Protein AF-A0AAP0ZPQ9-F1 (afdb_monomer_lite)

InterPro domains:
  IPR025161 Insertion element IS402-like domain [PF13340] (97-158)

Sequence (158 aa):
MGRPPKIQAEHEAMLLEIVESDPTATIEEVRLELFRRCNVKVHDRTLASTFKRLGIEGMPSHEVVTIEKAETDVPRYGYTDAHRRQTPEQTYPSCLIDAEWELVKDIFENEGGRGSPPRISRRVLVDACCYVVRSGGSWRMLPRHFPRWQNVYRTFRR

Secondary structure (DSSP, 8-state):
-PPPPSS-HHHHHHHHHHHHH-TT--HHHHHHHHHHHH-----HHHHHHHHHHHT-PPPP-------------S-SS---GGGS---TT--STTSPPHHHHHHHHHHH--S--SSPPPSS-HHHHHHHHHHHHHH---GGG--TTSPPHHHHHHHHT-

Foldseek 3Di:
DDDPQLQDPVLLVVLVVVCVVPVPDDLVRSQVVSCVPVVRHDDSVSVVVSCVVVVNDDDDPPPPPPPPPPPPVPPPDPPDPQVDADDCLLVDPQQDGPVRCVVCVCVQDDPDDDDDPDPDDSSLLNSQVSVCVVVVDDLCPRDPVGPRSVVSVVSVVD

Structure (mmCIF, N/CA/C/O backbone):
data_AF-A0AAP0ZPQ9-F1
#
_entry.id   AF-A0AAP0ZPQ9-F1
#
loop_
_atom_site.group_PDB
_atom_site.id
_atom_site.type_symbol
_atom_site.label_atom_id
_atom_site.label_alt_id
_atom_site.label_comp_id
_atom_site.label_asym_id
_atom_site.label_entity_id
_atom_site.label_seq_id
_atom_site.pdbx_PDB_ins_code
_atom_site.Cartn_x
_atom_site.Cartn_y
_atom_site.Cartn_z
_atom_site.occupancy
_atom_site.B_iso_or_equiv
_atom_site.auth_seq_id
_atom_site.auth_comp_id
_atom_site.auth_asym_id
_atom_site.auth_atom_id
_atom_site.pdbx_PDB_model_num
ATOM 1 N N . MET A 1 1 ? -12.169 2.661 56.566 1.00 47.25 1 MET A N 1
ATOM 2 C CA . MET A 1 1 ? -13.494 3.192 56.182 1.00 47.25 1 MET A CA 1
ATOM 3 C C . MET A 1 1 ? -13.499 3.385 54.670 1.00 47.25 1 MET A C 1
ATOM 5 O O . MET A 1 1 ? -12.756 4.228 54.187 1.00 47.25 1 MET A O 1
ATOM 9 N N . GLY A 1 2 ? -14.195 2.528 53.918 1.00 75.62 2 GLY A N 1
ATOM 10 C CA . GLY A 1 2 ? -14.230 2.595 52.449 1.00 75.62 2 GLY A CA 1
ATOM 11 C C . GLY A 1 2 ? -15.099 3.744 51.928 1.00 75.62 2 GLY A C 1
ATOM 12 O O . GLY A 1 2 ? -15.880 4.321 52.682 1.00 75.62 2 GLY A O 1
ATOM 13 N N . ARG A 1 3 ? -14.967 4.072 50.634 1.00 73.88 3 ARG A N 1
ATOM 14 C CA . ARG A 1 3 ? -15.850 5.033 49.952 1.00 73.88 3 ARG A CA 1
ATOM 15 C C . ARG A 1 3 ? -17.309 4.564 50.106 1.00 73.88 3 ARG A C 1
ATOM 17 O O . ARG A 1 3 ? -17.572 3.401 49.797 1.00 73.88 3 ARG A O 1
ATOM 24 N N . PRO A 1 4 ? -18.240 5.432 50.544 1.00 75.44 4 PRO A N 1
ATOM 25 C CA . PRO A 1 4 ? -19.644 5.058 50.664 1.00 75.44 4 PRO A CA 1
ATOM 26 C C . PRO A 1 4 ? -20.201 4.602 49.306 1.00 75.44 4 PRO A C 1
ATOM 28 O O . PRO A 1 4 ? -19.784 5.129 48.265 1.00 75.44 4 PRO A O 1
ATOM 31 N N . PRO A 1 5 ? -21.106 3.608 49.290 1.00 79.12 5 PRO A N 1
ATOM 32 C CA . PRO A 1 5 ? -21.696 3.117 48.055 1.00 79.12 5 PRO A CA 1
ATOM 33 C C . PRO A 1 5 ? -22.439 4.248 47.342 1.00 79.12 5 PRO A C 1
ATOM 35 O O . PRO A 1 5 ? -23.066 5.104 47.962 1.00 79.12 5 PRO A O 1
ATOM 38 N N . LYS A 1 6 ? -22.343 4.261 46.011 1.00 79.94 6 LYS A N 1
ATOM 39 C CA . LYS A 1 6 ? -22.976 5.293 45.179 1.00 79.94 6 LYS A CA 1
ATOM 40 C C . LYS A 1 6 ? -24.502 5.151 45.126 1.00 79.94 6 LYS A C 1
ATOM 42 O O . LYS A 1 6 ? -25.189 6.128 44.864 1.00 79.94 6 LYS A O 1
ATOM 47 N N . ILE A 1 7 ? -25.002 3.941 45.366 1.00 85.44 7 ILE A N 1
ATOM 48 C CA . ILE A 1 7 ? -26.423 3.627 45.513 1.00 85.44 7 ILE A CA 1
ATOM 49 C C . ILE A 1 7 ? -26.721 3.637 47.014 1.00 85.44 7 ILE A C 1
ATOM 51 O O . ILE A 1 7 ? -26.020 2.989 47.790 1.00 85.44 7 ILE A O 1
ATOM 55 N N . GLN A 1 8 ? -27.725 4.417 47.393 1.00 88.44 8 GLN A N 1
ATOM 56 C CA . GLN A 1 8 ? -28.202 4.575 48.769 1.00 88.44 8 GLN A CA 1
ATOM 57 C C . GLN A 1 8 ? -29.596 3.945 48.880 1.00 88.44 8 GLN A C 1
ATOM 59 O O . GLN A 1 8 ? -30.191 3.622 47.855 1.00 88.44 8 GLN A O 1
ATOM 64 N N . ALA A 1 9 ? -30.137 3.809 50.093 1.00 85.19 9 ALA A N 1
ATOM 65 C CA . ALA A 1 9 ? -31.442 3.177 50.319 1.00 85.19 9 ALA A CA 1
ATOM 66 C C . ALA A 1 9 ? -32.588 3.829 49.514 1.00 85.19 9 ALA A C 1
ATOM 68 O O . ALA A 1 9 ? -33.455 3.129 49.003 1.00 85.19 9 ALA A O 1
ATOM 69 N N . GLU A 1 10 ? -32.548 5.152 49.327 1.00 85.50 10 GLU A N 1
ATOM 70 C CA . GLU A 1 10 ? -33.492 5.887 48.468 1.00 85.50 10 GLU A CA 1
ATOM 71 C C . GLU A 1 10 ? -33.434 5.427 47.002 1.00 85.50 10 GLU A C 1
ATOM 73 O O . GLU A 1 10 ? -34.458 5.207 46.364 1.00 85.50 10 GLU A O 1
ATOM 78 N N . HIS A 1 11 ? -32.227 5.193 46.484 1.00 88.19 11 HIS A N 1
ATOM 79 C CA . HIS A 1 11 ? -32.002 4.732 45.118 1.00 88.19 11 HIS A CA 1
ATOM 80 C C . HIS A 1 11 ? -32.428 3.271 44.940 1.00 88.19 11 HIS A C 1
ATOM 82 O O . HIS A 1 11 ? -32.841 2.887 43.853 1.00 88.19 11 HIS A O 1
ATOM 88 N N . GLU A 1 12 ? -32.338 2.457 45.995 1.00 89.00 12 GLU A N 1
ATOM 89 C CA . GLU A 1 12 ? -32.810 1.068 45.983 1.00 89.00 12 GLU A CA 1
ATOM 90 C C . GLU A 1 12 ? -34.334 0.998 45.868 1.00 89.00 12 GLU A C 1
ATOM 92 O O . GLU A 1 12 ? -34.831 0.239 45.042 1.00 89.00 12 GLU A O 1
ATOM 97 N N . ALA A 1 13 ? -35.067 1.834 46.610 1.00 89.19 13 ALA A N 1
ATOM 98 C CA . ALA A 1 13 ? -36.523 1.917 46.493 1.00 89.19 13 ALA A CA 1
ATOM 99 C C . ALA A 1 13 ? -36.963 2.323 45.074 1.00 89.19 13 ALA A C 1
ATOM 101 O O . ALA A 1 13 ? -37.845 1.692 44.499 1.00 89.19 13 ALA A O 1
ATOM 102 N N . MET A 1 14 ? -36.284 3.307 44.472 1.00 88.81 14 MET A N 1
ATOM 103 C CA . MET A 1 14 ? -36.566 3.732 43.095 1.00 88.81 14 MET A CA 1
ATOM 104 C C . MET A 1 14 ? -36.248 2.647 42.062 1.00 88.81 14 MET A C 1
ATOM 106 O O . MET A 1 14 ? -36.965 2.508 41.076 1.00 88.81 14 MET A O 1
ATOM 110 N N . LEU A 1 15 ? -35.177 1.874 42.265 1.00 90.31 15 LEU A N 1
ATOM 111 C CA . LEU A 1 15 ? -34.843 0.752 41.386 1.00 90.31 15 LEU A CA 1
ATOM 112 C C . LEU A 1 15 ? -35.915 -0.338 41.425 1.00 90.31 15 LEU A C 1
ATOM 114 O O . LEU A 1 15 ? -36.245 -0.880 40.375 1.00 90.31 15 LEU A O 1
ATOM 118 N N . LEU A 1 16 ? -36.459 -0.636 42.607 1.00 89.44 16 LEU A N 1
ATOM 119 C CA . LEU A 1 16 ? -37.559 -1.589 42.753 1.00 89.44 16 LEU A CA 1
ATOM 120 C C . LEU A 1 16 ? -38.819 -1.089 42.046 1.00 89.44 16 LEU A C 1
ATOM 122 O O . LEU A 1 16 ? -39.394 -1.834 41.266 1.00 89.44 16 LEU A O 1
ATOM 126 N N . GLU A 1 17 ? -39.183 0.180 42.231 1.00 91.94 17 GLU A N 1
ATOM 127 C CA . GLU A 1 17 ? -40.342 0.780 41.558 1.00 91.94 17 GLU A CA 1
ATOM 128 C C . GLU A 1 17 ? -40.212 0.728 40.026 1.00 91.94 17 GLU A C 1
ATOM 130 O O . GLU A 1 17 ? -41.159 0.372 39.328 1.00 91.94 17 GLU A O 1
ATOM 135 N N . ILE A 1 18 ? -39.027 1.047 39.487 1.00 89.56 18 ILE A N 1
ATOM 136 C CA . ILE A 1 18 ? -38.769 0.995 38.041 1.00 89.56 18 ILE A CA 1
ATOM 137 C C . ILE A 1 18 ? -38.930 -0.441 37.525 1.00 89.56 18 ILE A C 1
ATOM 139 O O . ILE A 1 18 ? -39.628 -0.648 36.533 1.00 89.56 18 ILE A O 1
ATOM 143 N N . VAL A 1 19 ? -38.341 -1.425 38.211 1.00 91.00 19 VAL A N 1
ATOM 144 C CA . VAL A 1 19 ? -38.417 -2.844 37.823 1.00 91.00 19 VAL A CA 1
ATOM 145 C C . VAL A 1 19 ? -39.834 -3.408 37.981 1.00 91.00 19 VAL A C 1
ATOM 147 O O . VAL A 1 19 ? -40.257 -4.217 37.164 1.00 91.00 19 VAL A O 1
ATOM 150 N N . GLU A 1 20 ? -40.595 -2.978 38.987 1.00 90.56 20 GLU A N 1
ATOM 151 C CA . GLU A 1 20 ? -42.004 -3.360 39.141 1.00 90.56 20 GLU A CA 1
ATOM 152 C C . GLU A 1 20 ? -42.885 -2.761 38.038 1.00 90.56 20 GLU A C 1
ATOM 154 O O . GLU A 1 20 ? -43.810 -3.420 37.564 1.00 90.56 20 GLU A O 1
ATOM 159 N N . SER A 1 21 ? -42.595 -1.527 37.610 1.00 89.94 21 SER A N 1
ATOM 160 C CA . SER A 1 21 ? -43.346 -0.855 36.544 1.00 89.94 21 SER A CA 1
ATOM 161 C C . SER A 1 21 ? -43.075 -1.435 35.153 1.00 89.94 21 SER A C 1
ATOM 163 O O . SER A 1 21 ? -43.979 -1.459 34.317 1.00 89.94 21 SER A O 1
ATOM 165 N N . ASP A 1 22 ? -41.854 -1.923 3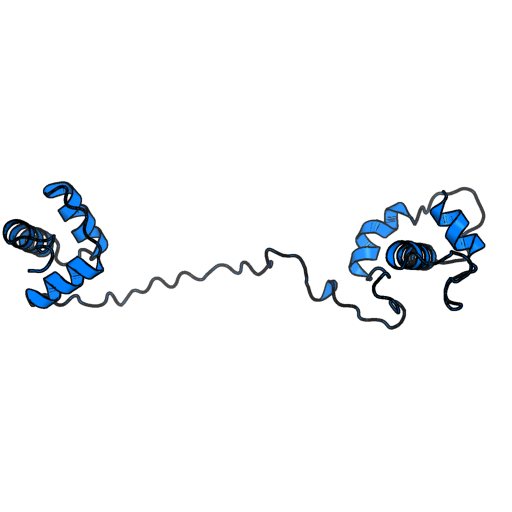4.920 1.00 87.38 22 ASP A N 1
ATOM 166 C CA . ASP A 1 22 ? -41.443 -2.586 33.684 1.00 87.38 22 ASP A CA 1
ATOM 167 C C . ASP A 1 22 ? -40.507 -3.770 33.991 1.00 87.38 22 ASP A C 1
ATOM 169 O O . ASP A 1 22 ? -39.279 -3.626 33.999 1.00 87.38 22 ASP A O 1
ATOM 173 N N . PRO A 1 23 ? -41.075 -4.970 34.215 1.00 85.44 23 PRO A N 1
ATOM 174 C CA . PRO A 1 23 ? -40.292 -6.174 34.489 1.00 85.44 23 PRO A CA 1
ATOM 175 C C . PRO A 1 23 ? -39.460 -6.663 33.296 1.00 85.44 23 PRO A C 1
ATOM 177 O O . PRO A 1 23 ? -38.621 -7.550 33.459 1.00 85.44 23 PRO A O 1
ATOM 180 N N . THR A 1 24 ? -39.707 -6.134 32.093 1.00 84.56 24 THR A N 1
ATOM 181 C CA . THR A 1 24 ? -38.998 -6.509 30.860 1.00 84.56 24 THR A CA 1
ATOM 182 C C . THR A 1 24 ? -37.842 -5.576 30.516 1.00 84.56 24 THR A C 1
ATOM 184 O O . THR A 1 24 ? -37.070 -5.885 29.606 1.00 84.56 24 THR A O 1
ATOM 187 N N . ALA A 1 25 ? -37.688 -4.476 31.258 1.00 85.25 25 ALA A N 1
ATOM 188 C CA . ALA A 1 25 ? -36.641 -3.495 31.032 1.00 85.25 25 ALA A CA 1
ATOM 189 C C . ALA A 1 25 ? -35.240 -4.115 31.138 1.00 85.25 25 ALA A C 1
ATOM 191 O O . ALA A 1 25 ? -34.887 -4.825 32.086 1.00 85.25 25 ALA A O 1
ATOM 192 N N . THR A 1 26 ? -34.395 -3.788 30.168 1.00 88.88 26 THR A N 1
ATOM 193 C CA . THR A 1 26 ? -32.979 -4.151 30.188 1.00 88.88 26 THR A CA 1
ATOM 194 C C . THR A 1 26 ? -32.225 -3.363 31.264 1.00 88.88 26 THR A C 1
ATOM 196 O O . THR A 1 26 ? -32.630 -2.277 31.678 1.00 88.88 26 THR A O 1
ATOM 199 N N . ILE A 1 27 ? -31.063 -3.866 31.703 1.00 88.38 27 ILE A N 1
ATOM 200 C CA . ILE A 1 27 ? -30.226 -3.169 32.703 1.00 88.38 27 ILE A CA 1
ATOM 201 C C . ILE A 1 27 ? -29.867 -1.744 32.241 1.00 88.38 27 ILE A C 1
ATOM 203 O O . ILE A 1 27 ? -29.820 -0.827 33.062 1.00 88.38 27 ILE A O 1
ATOM 207 N N . GLU A 1 28 ? -29.656 -1.551 30.936 1.00 88.69 28 GLU A N 1
ATOM 208 C CA . GLU A 1 28 ? -29.387 -0.242 30.334 1.00 88.69 28 GLU A CA 1
ATOM 209 C C . GLU A 1 28 ? -30.582 0.708 30.459 1.00 88.69 28 GLU A C 1
ATOM 211 O O . GLU A 1 28 ? -30.414 1.870 30.828 1.00 88.69 28 GLU A O 1
ATOM 216 N N . GLU A 1 29 ? -31.795 0.225 30.189 1.00 89.06 29 GLU A N 1
ATOM 217 C CA . GLU A 1 29 ? -33.022 1.018 30.312 1.00 89.06 29 GLU A CA 1
ATOM 218 C C . GLU A 1 29 ? -33.288 1.396 31.768 1.00 89.06 29 GLU A C 1
ATOM 220 O O . GLU A 1 29 ? -33.529 2.568 32.062 1.00 89.06 29 GLU A O 1
ATOM 225 N N . VAL A 1 30 ? -33.117 0.456 32.702 1.00 91.50 30 VAL A N 1
ATOM 226 C CA . VAL A 1 30 ? -33.243 0.734 34.140 1.00 91.50 30 VAL A CA 1
ATOM 227 C C . VAL A 1 30 ? -32.180 1.733 34.611 1.00 91.50 30 VAL A C 1
ATOM 229 O O . VAL A 1 30 ? -32.467 2.629 35.407 1.00 91.50 30 VAL A O 1
ATOM 232 N N . ARG A 1 31 ? -30.950 1.651 34.085 1.00 94.00 31 ARG A N 1
ATOM 233 C CA . ARG A 1 31 ? -29.892 2.640 34.350 1.00 94.00 31 ARG A CA 1
ATOM 234 C C . ARG A 1 31 ? -30.277 4.029 33.858 1.00 94.00 31 ARG A C 1
ATOM 236 O O . ARG A 1 31 ? -30.037 5.013 34.563 1.00 94.00 31 ARG A O 1
ATOM 243 N N . LEU A 1 32 ? -30.807 4.121 32.641 1.00 92.31 32 LEU A N 1
ATOM 244 C CA . LEU A 1 32 ? -31.237 5.383 32.048 1.00 92.31 32 LEU A CA 1
ATOM 245 C C . LEU A 1 32 ? -32.401 5.986 32.831 1.00 92.31 32 LEU A C 1
ATOM 247 O O . LEU A 1 32 ? -32.391 7.191 33.080 1.00 92.31 32 LEU A O 1
ATOM 251 N N . GLU A 1 33 ? -33.348 5.163 33.274 1.00 91.19 33 GLU A N 1
ATOM 252 C CA . GLU A 1 33 ? -34.501 5.616 34.045 1.00 91.19 33 GLU A CA 1
ATOM 253 C C . GLU A 1 33 ? -34.105 6.057 35.461 1.00 91.19 33 GLU A C 1
ATOM 255 O O . GLU A 1 33 ? -34.518 7.126 35.913 1.00 91.19 33 GLU A O 1
ATOM 260 N N . LEU A 1 34 ? -33.196 5.335 36.127 1.00 91.38 34 LEU A N 1
ATOM 261 C CA . LEU A 1 34 ? -32.615 5.781 37.397 1.00 91.38 34 LEU A CA 1
ATOM 262 C C . LEU A 1 34 ? -31.869 7.113 37.233 1.00 91.38 34 LEU A C 1
ATOM 264 O O . LEU A 1 34 ? -31.997 8.014 38.065 1.00 91.38 34 LEU A O 1
ATOM 268 N N . PHE A 1 35 ? -31.089 7.265 36.159 1.00 92.81 35 PHE A N 1
ATOM 269 C CA . PHE A 1 35 ? -30.408 8.526 35.875 1.00 92.81 35 PHE A CA 1
ATOM 270 C C . PHE A 1 35 ? -31.411 9.653 35.601 1.00 92.81 35 PHE A C 1
ATOM 272 O O . PHE A 1 35 ? -31.220 10.760 36.091 1.00 92.81 35 PHE A O 1
ATOM 279 N N . ARG A 1 36 ? -32.501 9.382 34.881 1.00 91.06 36 ARG A N 1
ATOM 280 C CA . ARG A 1 36 ? -33.558 10.362 34.612 1.00 91.06 36 ARG A CA 1
ATOM 281 C C . ARG A 1 36 ? -34.247 10.830 35.898 1.00 91.06 36 ARG A C 1
ATOM 283 O O . ARG A 1 36 ? -34.461 12.029 36.048 1.00 91.06 36 ARG A O 1
ATOM 290 N N . ARG A 1 37 ? -34.574 9.913 36.816 1.00 91.00 37 ARG A N 1
ATOM 291 C CA . ARG A 1 37 ? -35.338 10.218 38.042 1.00 91.00 37 ARG A CA 1
ATOM 292 C C . ARG A 1 37 ? -34.481 10.768 39.182 1.00 91.00 37 ARG A C 1
ATOM 294 O O . ARG A 1 37 ? -34.906 11.686 39.874 1.00 91.00 37 ARG A O 1
ATOM 301 N N . CYS A 1 38 ? -33.275 10.234 39.371 1.00 87.94 38 CYS A N 1
ATOM 302 C CA . CYS A 1 38 ? -32.419 10.563 40.517 1.00 87.94 38 CYS A CA 1
ATOM 303 C C . CYS A 1 38 ? -31.154 11.349 40.130 1.00 87.94 38 CYS A C 1
ATOM 305 O O . CYS A 1 38 ? -30.388 11.748 41.003 1.00 87.94 38 CYS A O 1
ATOM 307 N N . ASN A 1 39 ? -30.887 11.554 38.833 1.00 89.56 39 ASN A N 1
ATOM 308 C CA . ASN A 1 39 ? -29.668 12.192 38.310 1.00 89.56 39 ASN A CA 1
ATOM 309 C C . ASN A 1 39 ? -28.355 11.517 38.768 1.00 89.56 39 ASN A C 1
ATOM 311 O O . ASN A 1 39 ? -27.280 12.125 38.775 1.00 89.56 39 ASN A O 1
ATOM 315 N N . VAL A 1 40 ? -28.413 10.227 39.121 1.00 88.12 40 VAL A N 1
ATOM 316 C CA . VAL A 1 40 ? -27.249 9.450 39.565 1.00 88.12 40 VAL A CA 1
ATOM 317 C C . VAL A 1 40 ? -26.698 8.611 38.420 1.00 88.12 40 VAL A C 1
ATOM 319 O O . VAL A 1 40 ? -27.339 7.696 37.916 1.00 88.12 40 VAL A O 1
ATOM 322 N N . LYS A 1 41 ? -25.452 8.890 38.023 1.00 90.75 41 LYS A N 1
ATOM 323 C CA . LYS A 1 41 ? -24.736 8.084 37.023 1.00 90.75 41 LYS A CA 1
ATOM 324 C C . LYS A 1 41 ? -24.123 6.843 37.670 1.00 90.75 41 LYS A C 1
ATOM 326 O O . LYS A 1 41 ? -23.138 6.964 38.404 1.00 90.75 41 LYS A O 1
ATOM 331 N N . VAL A 1 42 ? -24.644 5.663 37.367 1.00 91.12 42 VAL A N 1
ATOM 332 C CA . VAL A 1 42 ? -24.096 4.359 37.784 1.00 91.12 42 VAL A CA 1
ATOM 333 C C . VAL A 1 42 ? -23.713 3.530 36.561 1.00 91.12 42 VAL A C 1
ATOM 335 O O . VAL A 1 42 ? -24.177 3.825 35.470 1.00 91.12 42 VAL A O 1
ATOM 338 N N . HIS A 1 43 ? -22.842 2.536 36.723 1.00 91.00 43 HIS A N 1
ATOM 339 C CA . HIS A 1 43 ? -22.531 1.567 35.666 1.00 91.00 43 HIS A CA 1
ATOM 340 C C . HIS A 1 43 ? -23.434 0.338 35.829 1.00 91.00 43 HIS A C 1
ATOM 342 O O . HIS A 1 43 ? -23.772 -0.031 36.954 1.00 91.00 43 HIS A O 1
ATOM 348 N N . ASP A 1 44 ? -23.741 -0.350 34.737 1.00 90.06 44 ASP A N 1
ATOM 349 C CA . ASP A 1 44 ? -24.558 -1.576 34.681 1.00 90.06 44 ASP A CA 1
ATOM 350 C C . ASP A 1 44 ? -24.075 -2.655 35.649 1.00 90.06 44 ASP A C 1
ATOM 352 O O . ASP A 1 44 ? -24.871 -3.280 36.339 1.00 90.06 44 ASP A O 1
ATOM 356 N N . ARG A 1 45 ? -22.754 -2.816 35.815 1.00 88.62 45 ARG A N 1
ATOM 357 C CA . ARG A 1 45 ? -22.186 -3.773 36.775 1.00 88.62 45 ARG A CA 1
ATOM 358 C C . ARG A 1 45 ? -22.526 -3.425 38.227 1.00 88.62 45 ARG A C 1
ATOM 360 O O . ARG A 1 45 ? -22.670 -4.321 39.056 1.00 88.62 45 ARG A O 1
ATOM 367 N N . THR A 1 46 ? -22.657 -2.136 38.544 1.00 90.44 46 THR A N 1
ATOM 368 C CA . THR A 1 46 ? -23.101 -1.671 39.865 1.00 90.44 46 THR A CA 1
ATOM 369 C C . THR A 1 46 ? -24.580 -1.988 40.078 1.00 90.44 46 THR A C 1
ATOM 371 O O . THR A 1 46 ? -24.934 -2.453 41.155 1.00 90.44 46 THR A O 1
ATOM 374 N N . LEU A 1 47 ? -25.423 -1.810 39.057 1.00 89.38 47 LEU A N 1
ATOM 375 C CA . LEU A 1 47 ? -26.844 -2.166 39.119 1.00 89.38 47 LEU A CA 1
ATOM 376 C C . LEU A 1 47 ? -27.053 -3.676 39.210 1.00 89.38 47 LEU A C 1
ATOM 378 O O . LEU A 1 47 ? -27.745 -4.129 40.112 1.00 89.38 47 LEU A O 1
ATOM 382 N N . ALA A 1 48 ? -26.368 -4.462 38.380 1.00 88.06 48 ALA A N 1
ATOM 383 C CA . ALA A 1 48 ? -26.403 -5.922 38.432 1.00 88.06 48 ALA A CA 1
ATOM 384 C C . ALA A 1 48 ? -25.982 -6.460 39.811 1.00 88.06 48 ALA A C 1
ATOM 386 O O . ALA A 1 48 ? -26.620 -7.357 40.358 1.00 88.06 48 ALA A O 1
ATOM 387 N N . SER A 1 49 ? -24.937 -5.882 40.418 1.00 87.88 49 SER A N 1
ATOM 388 C CA . SER A 1 49 ? -24.529 -6.239 41.781 1.00 87.88 49 SER A CA 1
ATOM 389 C C . SER A 1 49 ? -25.582 -5.863 42.828 1.00 87.88 49 SER A C 1
ATOM 391 O O . SER A 1 49 ? -25.731 -6.583 43.814 1.00 87.88 49 SER A O 1
ATOM 393 N N . THR A 1 50 ? -26.279 -4.740 42.650 1.00 89.75 50 THR A N 1
ATOM 394 C CA . THR A 1 50 ? -27.348 -4.297 43.555 1.00 89.75 50 THR A CA 1
ATOM 395 C C . THR A 1 50 ? -28.576 -5.189 43.431 1.00 89.75 50 THR A C 1
ATOM 397 O O . THR A 1 50 ? -29.054 -5.671 44.451 1.00 89.75 50 THR A O 1
ATOM 400 N N . PHE A 1 51 ? -29.027 -5.505 42.217 1.00 90.69 51 PHE A N 1
ATOM 401 C CA . PHE A 1 51 ? -30.138 -6.431 41.985 1.00 90.69 51 PHE A CA 1
ATOM 402 C C . PHE A 1 51 ? -29.859 -7.820 42.545 1.00 90.69 51 PHE A C 1
ATOM 404 O O . PHE A 1 51 ? -30.690 -8.366 43.264 1.00 90.69 51 PHE A O 1
ATOM 411 N N . LYS A 1 52 ? -28.636 -8.329 42.359 1.00 89.12 52 LYS A N 1
ATOM 412 C CA . LYS A 1 52 ? -28.211 -9.590 42.972 1.00 89.12 52 LYS A CA 1
ATOM 413 C C . LYS A 1 52 ? -28.274 -9.554 44.503 1.00 89.12 52 LYS A C 1
ATOM 415 O O . LYS A 1 52 ? -28.662 -10.540 45.118 1.00 89.12 52 LYS A O 1
ATOM 420 N N . ARG A 1 53 ? -27.905 -8.430 45.132 1.00 89.44 53 ARG A N 1
ATOM 421 C CA . ARG A 1 53 ? -28.033 -8.246 46.591 1.00 89.44 53 ARG A CA 1
ATOM 422 C C . ARG A 1 53 ? -29.498 -8.159 47.036 1.00 89.44 53 ARG A C 1
ATOM 424 O O . ARG A 1 53 ? -29.801 -8.606 48.135 1.00 89.44 53 ARG A O 1
ATOM 431 N N . LEU A 1 54 ? -30.373 -7.597 46.203 1.00 87.62 54 LEU A N 1
ATOM 432 C CA . LEU A 1 54 ? -31.817 -7.493 46.443 1.00 87.62 54 LEU A CA 1
ATOM 433 C C . LEU A 1 54 ? -32.591 -8.778 46.092 1.00 87.62 54 LEU A C 1
ATOM 435 O O . LEU A 1 54 ? -33.794 -8.831 46.313 1.00 87.62 54 LEU A O 1
ATOM 439 N N . GLY A 1 55 ? -31.920 -9.813 45.573 1.00 86.06 55 GLY A N 1
ATOM 440 C CA . GLY A 1 55 ? -32.552 -11.082 45.197 1.00 86.06 55 GLY A CA 1
ATOM 441 C C . GLY A 1 55 ? -33.317 -11.041 43.871 1.00 86.06 55 GLY A C 1
ATOM 442 O O . GLY A 1 55 ? -34.118 -11.932 43.610 1.00 86.06 55 GLY A O 1
ATOM 443 N N . ILE A 1 56 ? -33.079 -10.026 43.036 1.00 84.06 56 ILE A N 1
ATOM 444 C CA . ILE A 1 56 ? -33.666 -9.917 41.698 1.00 84.06 56 ILE A CA 1
ATOM 445 C C . ILE A 1 56 ? -32.714 -10.578 40.705 1.00 84.06 56 ILE A C 1
ATOM 447 O O . ILE A 1 56 ? -31.599 -10.100 40.472 1.00 84.06 56 ILE A O 1
ATOM 451 N N . GLU A 1 57 ? -33.162 -11.683 40.119 1.00 80.62 57 GLU A N 1
ATOM 452 C CA . GLU A 1 57 ? -32.448 -12.381 39.056 1.00 80.62 57 GLU A CA 1
ATOM 453 C C . GLU A 1 57 ? -33.032 -11.986 37.699 1.00 80.62 57 GLU A C 1
ATOM 455 O O . GLU A 1 57 ? -34.233 -12.093 37.466 1.00 80.62 57 GLU A O 1
ATOM 460 N N . GLY A 1 58 ? -32.175 -11.502 36.800 1.00 74.44 58 GLY A N 1
ATOM 461 C CA . GLY A 1 58 ? -32.567 -11.236 35.420 1.00 74.44 58 GLY A CA 1
ATOM 462 C C . GLY A 1 58 ? -32.666 -12.539 34.632 1.00 74.44 58 GLY A C 1
ATOM 463 O O . GLY A 1 58 ? -31.793 -13.402 34.745 1.00 74.44 58 GLY A O 1
ATOM 464 N N . MET A 1 59 ? -33.696 -12.665 33.800 1.00 75.75 59 MET A N 1
ATOM 465 C CA . MET A 1 59 ? -33.816 -13.779 32.865 1.00 75.75 59 MET A CA 1
ATOM 466 C C . MET A 1 59 ? -33.045 -13.441 31.578 1.00 75.75 59 MET A C 1
ATOM 468 O O . MET A 1 59 ? -33.234 -12.351 31.034 1.00 75.75 59 MET A O 1
ATOM 472 N N . PRO A 1 60 ? -32.148 -14.314 31.081 1.00 63.38 60 PRO A N 1
ATOM 473 C CA . PRO A 1 60 ? -31.463 -14.061 29.821 1.00 63.38 60 PRO A CA 1
ATOM 474 C C . PRO A 1 60 ? -32.490 -14.014 28.686 1.00 63.38 60 PRO A C 1
ATOM 476 O O . PRO A 1 60 ? -33.222 -14.976 28.455 1.00 63.38 60 PRO A O 1
ATOM 479 N N . SER A 1 61 ? -32.541 -12.888 27.975 1.00 61.56 61 SER A N 1
ATOM 480 C CA . SER A 1 61 ? -33.341 -12.776 26.759 1.00 61.56 61 SER A CA 1
ATOM 481 C C . SER A 1 61 ? -32.690 -13.651 25.685 1.00 61.56 61 SER A C 1
ATOM 483 O O . SER A 1 61 ? -31.573 -13.381 25.245 1.00 61.56 61 SER A O 1
ATOM 485 N N . HIS A 1 62 ? -33.339 -14.760 25.329 1.00 56.50 62 HIS A N 1
ATOM 486 C CA . HIS A 1 62 ? -32.795 -15.749 24.393 1.00 56.50 62 HIS A CA 1
ATOM 487 C C . HIS A 1 62 ? -32.900 -15.329 22.915 1.00 56.50 62 HIS A C 1
ATOM 489 O O . HIS A 1 62 ? -32.385 -16.038 22.052 1.00 56.50 62 HIS A O 1
ATOM 495 N N . GLU A 1 63 ? -33.482 -14.168 22.601 1.00 58.62 63 GLU A N 1
ATOM 496 C CA . GLU A 1 63 ? -33.416 -13.584 21.257 1.00 58.62 63 GLU A CA 1
ATOM 497 C C . GLU A 1 63 ? -32.130 -12.777 21.085 1.00 58.62 63 GLU A C 1
ATOM 499 O O . GLU A 1 63 ? -32.094 -11.547 21.088 1.00 58.62 63 GLU A O 1
ATOM 504 N N . VAL A 1 64 ? -31.026 -13.499 20.917 1.00 54.88 64 VAL A N 1
ATOM 505 C CA . VAL A 1 64 ? -29.821 -12.909 20.346 1.00 54.88 64 VAL A CA 1
ATOM 506 C C . VAL A 1 64 ? -30.141 -12.612 18.884 1.00 54.88 64 VAL A C 1
ATOM 508 O O . VAL A 1 64 ? -30.104 -13.513 18.044 1.00 54.88 64 VAL A O 1
ATOM 511 N N . VAL A 1 65 ? -30.480 -11.357 18.572 1.00 58.12 65 VAL A N 1
ATOM 512 C CA . VAL A 1 65 ? -30.501 -10.871 17.189 1.00 58.12 65 VAL A CA 1
ATOM 513 C C . VAL A 1 65 ? -29.113 -11.147 16.629 1.00 58.12 65 VAL A C 1
ATOM 515 O O . VAL A 1 65 ? -28.133 -10.484 16.975 1.00 58.12 65 VAL A O 1
ATOM 518 N N . THR A 1 66 ? -29.020 -12.193 15.814 1.00 53.19 66 THR A N 1
ATOM 519 C CA . THR A 1 66 ? -27.787 -12.550 15.130 1.00 53.19 66 THR A CA 1
ATOM 520 C C . THR A 1 66 ? -27.628 -11.510 14.040 1.00 53.19 66 THR A C 1
ATOM 522 O O . THR A 1 66 ? -28.207 -11.617 12.965 1.00 53.19 66 THR A O 1
ATOM 525 N N . ILE A 1 67 ? -26.917 -10.431 14.360 1.00 64.69 67 ILE A N 1
ATOM 526 C CA . ILE A 1 67 ? -26.481 -9.471 13.359 1.00 64.69 67 ILE A CA 1
ATOM 527 C C . ILE A 1 67 ? -25.481 -10.236 12.499 1.00 64.69 67 ILE A C 1
ATOM 529 O O . ILE A 1 67 ? -24.320 -10.395 12.883 1.00 64.69 67 ILE A O 1
ATOM 533 N N . GLU A 1 68 ? -25.942 -10.758 11.363 1.00 61.97 68 GLU A N 1
ATOM 534 C CA . GLU A 1 68 ? -25.055 -11.227 10.311 1.00 61.97 68 GLU A CA 1
ATOM 535 C C . GLU A 1 68 ? -24.188 -10.036 9.922 1.00 61.97 68 GLU A C 1
ATOM 537 O O . GLU A 1 68 ? -24.632 -9.054 9.323 1.00 61.97 68 GLU A O 1
ATOM 542 N N . LYS A 1 69 ? -22.943 -10.070 10.390 1.00 56.56 69 LYS A N 1
ATOM 543 C CA . LYS A 1 69 ? -21.946 -9.065 10.073 1.00 56.56 69 LYS A CA 1
ATOM 544 C C . LYS A 1 69 ? -21.735 -9.156 8.567 1.00 56.56 69 LYS A C 1
ATOM 546 O O . LYS A 1 69 ? -21.043 -10.064 8.120 1.00 56.56 69 LYS A O 1
ATOM 551 N N . ALA A 1 70 ? -22.363 -8.253 7.812 1.00 59.88 70 ALA A N 1
ATOM 552 C CA . ALA A 1 70 ? -22.167 -8.149 6.373 1.00 59.88 70 ALA A CA 1
ATOM 553 C C . ALA A 1 70 ? -20.663 -8.216 6.088 1.00 59.88 70 ALA A C 1
ATOM 555 O O . ALA A 1 70 ? -19.892 -7.458 6.693 1.00 59.88 70 ALA A O 1
ATOM 556 N N . GLU A 1 71 ? -20.266 -9.173 5.247 1.00 61.19 71 GLU A N 1
ATOM 557 C CA . GLU A 1 71 ? -18.884 -9.427 4.856 1.00 61.19 71 GLU A CA 1
ATOM 558 C C . GLU A 1 71 ? -18.245 -8.119 4.398 1.00 61.19 71 GLU A C 1
ATOM 560 O O . GLU A 1 71 ? -18.383 -7.655 3.271 1.00 61.19 71 GLU A O 1
ATOM 565 N N . THR A 1 72 ? -17.530 -7.486 5.315 1.00 63.12 72 THR A N 1
ATOM 566 C CA . THR A 1 72 ? -16.583 -6.426 5.007 1.00 63.12 72 THR A CA 1
ATOM 567 C C . THR A 1 72 ? -15.255 -7.124 4.778 1.00 63.12 72 THR A C 1
ATOM 569 O O . THR A 1 72 ? -14.318 -6.966 5.552 1.00 63.12 72 THR A O 1
ATOM 572 N N . ASP A 1 73 ? -15.207 -7.960 3.738 1.00 60.56 73 ASP A N 1
ATOM 573 C CA . ASP A 1 73 ? -14.025 -8.762 3.401 1.00 60.56 73 ASP A CA 1
ATOM 574 C C . ASP A 1 73 ? -12.997 -7.985 2.568 1.00 60.56 73 ASP A C 1
ATOM 576 O O . ASP A 1 73 ? -12.031 -8.535 2.056 1.00 60.56 73 ASP A O 1
ATOM 580 N N . VAL A 1 74 ? -13.156 -6.667 2.438 1.00 61.59 74 VAL A N 1
ATOM 581 C CA . VAL A 1 74 ? -12.050 -5.841 1.960 1.00 61.59 74 VAL A CA 1
ATOM 582 C C . VAL A 1 74 ? -11.244 -5.442 3.192 1.00 61.59 74 VAL A C 1
ATOM 584 O O . VAL A 1 74 ? -11.664 -4.525 3.911 1.00 61.59 74 VAL A O 1
ATOM 587 N N . PRO A 1 75 ? -10.106 -6.102 3.498 1.00 61.56 75 PRO A N 1
ATOM 588 C CA . PRO A 1 75 ? -9.227 -5.612 4.540 1.00 61.56 75 PRO A CA 1
ATOM 589 C C . PRO A 1 75 ? -8.911 -4.148 4.246 1.00 61.56 75 PRO A C 1
ATOM 591 O O . PRO A 1 75 ? -8.520 -3.772 3.142 1.00 61.56 75 PRO A O 1
ATOM 594 N N . ARG A 1 76 ? -9.094 -3.302 5.264 1.00 58.31 76 ARG A N 1
ATOM 595 C CA . ARG A 1 76 ? -8.880 -1.847 5.183 1.00 58.31 76 ARG A CA 1
ATOM 596 C C . ARG A 1 76 ? -7.458 -1.480 4.724 1.00 58.31 76 ARG A C 1
ATOM 598 O O . ARG A 1 76 ? -7.219 -0.344 4.331 1.00 58.31 76 ARG A O 1
ATOM 605 N N . TYR A 1 77 ? -6.527 -2.432 4.815 1.00 61.94 77 TYR A N 1
ATOM 606 C CA . TYR A 1 77 ? -5.142 -2.332 4.382 1.00 61.94 77 TYR A CA 1
ATOM 607 C C . TYR A 1 77 ? -4.863 -3.313 3.234 1.00 61.94 77 TYR A C 1
ATOM 609 O O . TYR A 1 77 ? -5.101 -4.514 3.350 1.00 61.94 77 TYR A O 1
ATOM 617 N N . GLY A 1 78 ? -4.351 -2.771 2.128 1.00 66.50 78 GLY A N 1
ATOM 618 C CA . GLY A 1 78 ? -4.301 -3.399 0.808 1.00 66.50 78 GLY A CA 1
ATOM 619 C C . GLY A 1 78 ? -3.128 -4.340 0.550 1.00 66.50 78 GLY A C 1
ATOM 620 O O . GLY A 1 78 ? -2.545 -4.258 -0.519 1.00 66.50 78 GLY A O 1
ATOM 621 N N . TYR A 1 79 ? -2.771 -5.227 1.481 1.00 69.06 79 TYR A N 1
ATOM 622 C CA . TYR A 1 79 ? -1.827 -6.315 1.188 1.00 69.06 79 TYR A CA 1
ATOM 623 C C . TYR A 1 79 ? -2.598 -7.626 0.987 1.00 69.06 79 TYR A C 1
ATOM 625 O O . TYR A 1 79 ? -2.851 -8.370 1.930 1.00 69.06 79 TYR A O 1
ATOM 633 N N . THR A 1 80 ? -3.041 -7.864 -0.245 1.00 79.25 80 THR A N 1
ATOM 634 C CA . THR A 1 80 ? -3.765 -9.081 -0.670 1.00 79.25 80 THR A CA 1
ATOM 635 C C . THR A 1 80 ? -2.817 -10.126 -1.268 1.00 79.25 80 THR A C 1
ATOM 637 O O . THR A 1 80 ? -1.649 -9.836 -1.511 1.00 79.25 80 THR A O 1
ATOM 640 N N . ASP A 1 81 ? -3.297 -11.335 -1.577 1.00 77.12 81 ASP A N 1
ATOM 641 C CA . ASP A 1 81 ? -2.476 -12.352 -2.260 1.00 77.12 81 ASP A CA 1
ATOM 642 C C . ASP A 1 81 ? -1.982 -11.911 -3.648 1.00 77.12 81 ASP A C 1
ATOM 644 O O . ASP A 1 81 ? -0.926 -12.361 -4.095 1.00 77.12 81 ASP A O 1
ATOM 648 N N . ALA A 1 82 ? -2.665 -10.956 -4.290 1.00 74.06 82 ALA A N 1
ATOM 649 C CA . ALA A 1 82 ? -2.173 -10.296 -5.500 1.00 74.06 82 ALA A CA 1
ATOM 650 C C . ALA A 1 82 ? -0.882 -9.488 -5.259 1.00 74.06 82 ALA A C 1
ATOM 652 O O . ALA A 1 82 ? -0.119 -9.264 -6.195 1.00 74.06 82 ALA A O 1
ATOM 653 N N . HIS A 1 83 ? -0.616 -9.087 -4.007 1.00 74.69 83 HIS A N 1
ATOM 654 C CA . HIS A 1 83 ? 0.599 -8.384 -3.594 1.00 74.69 83 HIS A CA 1
ATOM 655 C C . HIS A 1 83 ? 1.783 -9.319 -3.282 1.00 74.69 83 HIS A C 1
ATOM 657 O O . HIS A 1 83 ? 2.897 -8.864 -3.000 1.00 74.69 83 HIS A O 1
ATOM 663 N N . ARG A 1 84 ? 1.564 -10.641 -3.327 1.00 76.50 84 ARG A N 1
ATOM 664 C CA . ARG A 1 84 ? 2.595 -11.649 -3.069 1.00 76.50 84 ARG A CA 1
ATOM 665 C C . ARG A 1 84 ? 3.413 -11.914 -4.334 1.00 76.50 84 ARG A C 1
ATOM 667 O O . ARG A 1 84 ? 2.865 -12.122 -5.411 1.00 76.50 84 ARG A O 1
ATOM 674 N N . ARG A 1 85 ? 4.739 -11.980 -4.193 1.00 71.94 85 ARG A N 1
ATOM 675 C CA . ARG A 1 85 ? 5.651 -12.341 -5.291 1.00 71.94 85 ARG A CA 1
ATOM 676 C C . ARG A 1 85 ? 5.487 -13.806 -5.666 1.00 71.94 85 ARG A C 1
ATOM 678 O O . ARG A 1 85 ? 5.623 -14.668 -4.799 1.00 71.94 85 ARG A O 1
ATOM 685 N N . GLN A 1 86 ? 5.227 -14.074 -6.943 1.00 68.31 86 GLN A N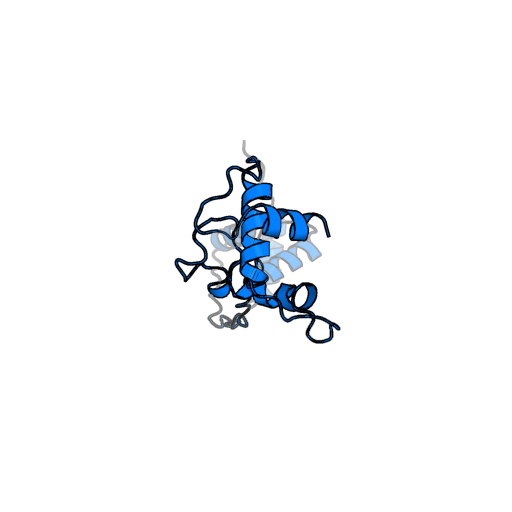 1
ATOM 686 C CA . GLN A 1 86 ? 4.965 -15.432 -7.433 1.00 68.31 86 GLN A CA 1
ATOM 687 C C . GLN A 1 86 ? 6.072 -15.974 -8.343 1.00 68.31 86 GLN A C 1
ATOM 689 O O . GLN A 1 86 ? 6.248 -17.188 -8.425 1.00 68.31 86 GLN A O 1
ATOM 694 N N . THR A 1 87 ? 6.854 -15.106 -8.993 1.00 64.12 87 THR A N 1
ATOM 695 C CA . THR A 1 87 ? 7.784 -15.518 -10.057 1.00 64.12 87 THR A CA 1
ATOM 696 C C . THR A 1 87 ? 9.252 -15.202 -9.752 1.00 64.12 87 THR A C 1
ATOM 698 O O . THR A 1 87 ? 9.548 -14.116 -9.248 1.00 64.12 87 THR A O 1
ATOM 701 N N . PRO A 1 88 ? 10.202 -16.071 -10.159 1.00 60.66 88 PRO A N 1
ATOM 702 C CA . PRO A 1 88 ? 11.645 -15.839 -10.007 1.00 60.66 88 PRO A CA 1
ATOM 703 C C . PRO A 1 88 ? 12.166 -14.586 -10.724 1.00 60.66 88 PRO A C 1
ATOM 705 O O . PRO A 1 88 ? 13.193 -14.037 -10.328 1.00 60.66 88 PRO A O 1
ATOM 708 N N . GLU A 1 89 ? 11.462 -14.127 -11.763 1.00 56.56 89 GLU A N 1
ATOM 709 C CA . GLU A 1 89 ? 11.775 -12.916 -12.535 1.00 56.56 89 GLU A CA 1
ATOM 710 C C . GLU A 1 89 ? 11.715 -11.639 -11.676 1.00 56.56 89 GLU A C 1
ATOM 712 O O . GLU A 1 89 ? 12.422 -10.671 -11.945 1.00 56.56 89 GLU A O 1
ATOM 717 N N . GLN A 1 90 ? 10.972 -11.674 -10.564 1.00 65.38 90 GLN A N 1
ATOM 718 C CA . GLN A 1 90 ? 10.951 -10.649 -9.513 1.00 65.38 90 GLN A CA 1
ATOM 719 C C . GLN A 1 90 ? 12.088 -10.903 -8.506 1.00 65.38 90 GLN A C 1
ATOM 721 O O . GLN A 1 90 ? 11.881 -10.930 -7.292 1.00 65.38 90 GLN A O 1
ATOM 726 N N . THR A 1 91 ? 13.297 -11.153 -9.022 1.00 76.00 91 THR A N 1
ATOM 727 C CA . THR A 1 91 ? 14.451 -11.650 -8.252 1.00 76.00 91 THR A CA 1
ATOM 728 C C . THR A 1 91 ? 14.799 -10.747 -7.070 1.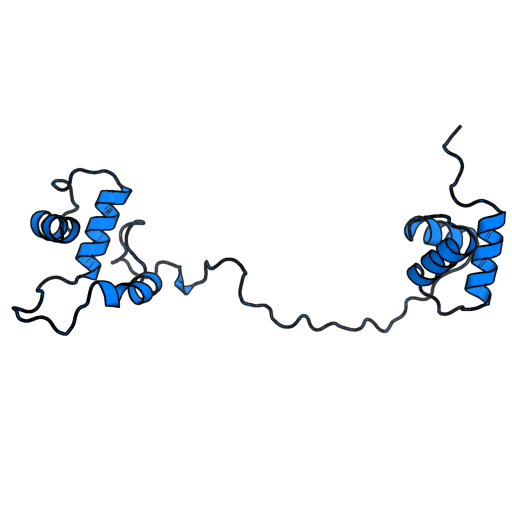00 76.00 91 THR A C 1
ATOM 730 O O . THR A 1 91 ? 15.248 -11.229 -6.029 1.00 76.00 91 THR A O 1
ATOM 733 N N . TYR A 1 92 ? 14.594 -9.436 -7.216 1.00 86.00 92 TYR A N 1
ATOM 734 C CA . TYR A 1 92 ? 14.891 -8.479 -6.163 1.00 86.00 92 TYR A CA 1
ATOM 735 C C . TYR A 1 92 ? 13.641 -7.926 -5.496 1.00 86.00 92 TYR A C 1
ATOM 737 O O . TYR A 1 92 ? 12.646 -7.654 -6.166 1.00 86.00 92 TYR A O 1
ATOM 745 N N . PRO A 1 93 ? 13.724 -7.602 -4.191 1.00 87.06 93 PRO A N 1
ATOM 746 C CA . PRO A 1 93 ? 12.634 -6.938 -3.498 1.00 87.06 93 PRO A CA 1
ATOM 747 C C . PRO A 1 93 ? 12.250 -5.550 -4.015 1.00 87.06 93 PRO A C 1
ATOM 749 O O . PRO A 1 93 ? 11.273 -4.980 -3.543 1.00 87.06 93 PRO A O 1
ATOM 752 N N . SER A 1 94 ? 13.045 -4.995 -4.923 1.00 89.00 94 SER A N 1
ATOM 753 C CA . SER A 1 94 ? 12.808 -3.726 -5.600 1.00 89.00 94 SER A CA 1
ATOM 754 C C . SER A 1 94 ? 12.037 -3.863 -6.915 1.00 89.00 94 SER A C 1
ATOM 756 O O . SER A 1 94 ? 11.648 -2.841 -7.466 1.00 89.00 94 SER A O 1
ATOM 758 N N . CYS A 1 95 ? 11.886 -5.077 -7.453 1.00 90.12 95 CYS A N 1
ATOM 759 C CA . CYS A 1 95 ? 11.130 -5.326 -8.679 1.00 90.12 95 CYS A CA 1
ATOM 760 C C . CYS A 1 95 ? 9.627 -5.228 -8.401 1.00 90.12 95 CYS A C 1
ATOM 762 O O . CYS A 1 95 ? 9.170 -5.651 -7.334 1.00 90.12 95 CYS A O 1
ATOM 764 N N . LEU A 1 96 ? 8.881 -4.707 -9.374 1.00 88.69 96 LEU A N 1
ATOM 765 C CA . LEU A 1 96 ? 7.429 -4.590 -9.303 1.00 88.69 96 LEU A CA 1
ATOM 766 C C . LEU A 1 96 ? 6.777 -5.958 -9.488 1.00 88.69 96 LEU A C 1
ATOM 768 O O . LEU A 1 96 ? 7.158 -6.748 -10.366 1.00 88.69 96 LEU A O 1
ATOM 772 N N . ILE A 1 97 ? 5.753 -6.224 -8.686 1.00 88.81 97 ILE A N 1
ATOM 773 C CA . ILE A 1 97 ? 4.908 -7.400 -8.906 1.00 88.81 97 ILE A CA 1
ATOM 774 C C . ILE A 1 97 ? 3.992 -7.186 -10.114 1.00 88.81 97 ILE A C 1
ATOM 776 O O . ILE A 1 97 ? 3.820 -6.066 -10.587 1.00 88.81 97 ILE A O 1
ATOM 780 N N . ASP A 1 98 ? 3.365 -8.255 -10.602 1.00 87.75 98 ASP A N 1
ATOM 781 C CA . ASP A 1 98 ? 2.483 -8.179 -11.776 1.00 87.75 98 ASP A CA 1
ATOM 782 C C . ASP A 1 98 ? 1.297 -7.237 -11.548 1.00 87.75 98 ASP A C 1
ATOM 784 O O . ASP A 1 98 ? 0.998 -6.415 -12.408 1.00 87.75 98 ASP A O 1
ATOM 788 N N . ALA A 1 99 ? 0.679 -7.297 -10.364 1.00 87.31 99 ALA A N 1
ATOM 789 C CA . ALA A 1 99 ? -0.425 -6.415 -9.995 1.00 87.31 99 ALA A CA 1
ATOM 790 C C . ALA A 1 99 ? -0.005 -4.934 -9.927 1.00 87.31 99 ALA A C 1
ATOM 792 O O . ALA A 1 99 ? -0.738 -4.073 -10.397 1.00 87.31 99 ALA A O 1
ATOM 793 N N . GLU A 1 100 ? 1.179 -4.626 -9.388 1.00 88.69 100 GLU A N 1
ATOM 794 C CA . GLU A 1 100 ? 1.706 -3.252 -9.363 1.00 88.69 100 GLU A CA 1
ATOM 795 C C . GLU A 1 100 ? 2.081 -2.778 -10.768 1.00 88.69 100 GLU A C 1
ATOM 797 O O . GLU A 1 100 ? 1.815 -1.632 -11.120 1.00 88.69 100 GLU A O 1
ATOM 802 N N . TRP A 1 101 ? 2.681 -3.656 -11.580 1.00 90.88 101 TRP A N 1
ATOM 803 C CA . TRP A 1 101 ? 3.031 -3.349 -12.963 1.00 90.88 101 TRP A CA 1
ATOM 804 C C . TRP A 1 101 ? 1.789 -3.021 -13.789 1.00 90.88 101 TRP A C 1
ATOM 806 O O . TRP A 1 101 ? 1.792 -2.033 -14.515 1.00 90.88 101 TRP A O 1
ATOM 816 N N . GLU A 1 102 ? 0.713 -3.791 -13.640 1.00 90.50 102 GLU A N 1
ATOM 817 C CA . GLU A 1 102 ? -0.544 -3.578 -14.359 1.00 90.50 102 GLU A CA 1
ATOM 818 C C . GLU A 1 102 ? -1.139 -2.181 -14.116 1.00 90.50 102 GLU A C 1
ATOM 820 O O . GLU A 1 102 ? -1.742 -1.610 -15.021 1.00 90.50 102 GLU A O 1
ATOM 825 N N . LEU A 1 103 ? -0.911 -1.600 -12.932 1.00 90.75 103 LEU A N 1
ATOM 826 C CA . LEU A 1 103 ? -1.383 -0.258 -12.576 1.00 90.75 103 LEU A CA 1
ATOM 827 C C . LEU A 1 103 ? -0.571 0.881 -13.202 1.00 90.75 103 LEU A C 1
ATOM 829 O O . LEU A 1 103 ? -1.066 2.001 -13.259 1.00 90.75 103 LEU A O 1
ATOM 833 N N . VAL A 1 104 ? 0.680 0.628 -13.599 1.00 91.38 104 VAL A N 1
ATOM 834 C CA . VAL A 1 104 ? 1.599 1.670 -14.096 1.00 91.38 104 VAL A CA 1
ATOM 835 C C . VAL A 1 104 ? 2.069 1.433 -15.526 1.00 91.38 104 VAL A C 1
ATOM 837 O O . VAL A 1 104 ? 2.763 2.281 -16.091 1.00 91.38 104 VAL A O 1
ATOM 840 N N . LYS A 1 105 ? 1.762 0.270 -16.113 1.00 91.06 105 LYS A N 1
ATOM 841 C CA . LYS A 1 105 ? 2.289 -0.136 -17.421 1.00 91.06 105 LYS A CA 1
ATOM 842 C C . LYS A 1 105 ? 1.934 0.858 -18.516 1.00 91.06 105 LYS A C 1
ATOM 844 O O . LYS A 1 105 ? 2.765 1.090 -19.383 1.00 91.06 105 LYS A O 1
ATOM 849 N N . ASP A 1 106 ? 0.761 1.476 -18.450 1.00 90.50 106 ASP A N 1
ATOM 850 C CA . ASP A 1 106 ? 0.235 2.445 -19.413 1.00 90.50 106 ASP A CA 1
ATOM 851 C C . ASP A 1 106 ? 1.108 3.704 -19.517 1.00 90.50 106 ASP A C 1
ATOM 853 O O . ASP A 1 106 ? 1.307 4.238 -20.607 1.00 90.50 106 ASP A O 1
ATOM 857 N N . ILE A 1 107 ? 1.720 4.125 -18.408 1.00 89.00 107 ILE A N 1
ATOM 858 C CA . ILE A 1 107 ? 2.654 5.257 -18.368 1.00 89.00 107 ILE A CA 1
ATOM 859 C C . ILE A 1 107 ? 3.912 4.953 -19.196 1.00 89.00 107 ILE A C 1
ATOM 861 O O . ILE A 1 107 ? 4.492 5.836 -19.838 1.00 89.00 107 ILE A O 1
ATOM 865 N N . PHE A 1 108 ? 4.361 3.697 -19.181 1.00 86.19 108 PHE A N 1
ATOM 866 C CA . PHE A 1 108 ? 5.591 3.285 -19.848 1.00 86.19 108 PHE A CA 1
ATOM 867 C C . PHE A 1 108 ? 5.326 2.785 -21.275 1.00 86.19 108 PHE A C 1
ATOM 869 O O . PHE A 1 108 ? 6.060 3.132 -22.209 1.00 86.19 108 PHE A O 1
ATOM 876 N N . GLU A 1 109 ? 4.295 1.970 -21.466 1.00 80.31 109 GLU A N 1
ATOM 877 C CA . GLU A 1 109 ? 3.905 1.308 -22.708 1.00 80.31 109 GLU A CA 1
ATOM 878 C C . GLU A 1 109 ? 3.073 2.225 -23.609 1.00 80.31 109 GLU A C 1
ATOM 880 O O . GLU A 1 109 ? 1.894 2.018 -23.846 1.00 80.31 109 GLU A O 1
ATOM 885 N N . ASN A 1 110 ? 3.722 3.228 -24.202 1.00 70.50 110 ASN A N 1
ATOM 886 C CA . ASN A 1 110 ? 3.098 3.985 -25.287 1.00 70.50 110 ASN A CA 1
ATOM 887 C C . ASN A 1 110 ? 3.068 3.148 -26.580 1.00 70.50 110 ASN A C 1
ATOM 889 O O . ASN A 1 110 ? 4.130 2.866 -27.154 1.00 70.50 110 ASN A O 1
ATOM 893 N N . GLU A 1 111 ? 1.864 2.797 -27.045 1.00 66.94 111 GLU A N 1
ATOM 894 C CA . GLU A 1 111 ? 1.607 2.021 -28.274 1.00 66.94 111 GLU A CA 1
ATOM 895 C C . GLU A 1 111 ? 1.599 2.869 -29.568 1.00 66.94 111 GLU A C 1
ATOM 897 O O . GLU A 1 111 ? 1.580 2.329 -30.669 1.00 66.94 111 GLU A O 1
ATOM 902 N N . GLY A 1 112 ? 1.682 4.203 -29.476 1.00 59.97 112 GLY A N 1
ATOM 903 C CA . GLY A 1 112 ? 1.459 5.116 -30.616 1.00 59.97 112 GLY A CA 1
ATOM 904 C C . GLY A 1 112 ? 2.683 5.859 -31.175 1.00 59.97 112 GLY A C 1
ATOM 905 O O . GLY A 1 112 ? 2.526 6.869 -31.860 1.00 59.97 112 GLY A O 1
ATOM 906 N N . GLY A 1 113 ? 3.912 5.444 -30.854 1.00 63.69 113 GLY A N 1
ATOM 907 C CA . GLY A 1 113 ? 5.124 6.209 -31.185 1.00 63.69 113 GLY A CA 1
ATOM 908 C C . GLY A 1 113 ? 5.674 5.977 -32.599 1.00 63.69 113 GLY A C 1
ATOM 909 O O . GLY A 1 113 ? 5.859 4.843 -33.028 1.00 63.69 113 GLY A O 1
ATOM 910 N N . ARG A 1 114 ? 6.053 7.054 -33.303 1.00 65.12 114 ARG A N 1
ATOM 911 C CA . ARG A 1 114 ? 6.832 6.973 -34.553 1.00 65.12 114 ARG A CA 1
ATOM 912 C C . ARG A 1 114 ? 8.265 6.511 -34.225 1.00 65.12 114 ARG A C 1
ATOM 914 O O . ARG A 1 114 ? 9.002 7.244 -33.571 1.00 65.12 114 ARG A O 1
ATOM 921 N N . GLY A 1 115 ? 8.672 5.314 -34.655 1.00 70.56 115 GLY A N 1
ATOM 922 C CA . GLY A 1 115 ? 10.034 4.799 -34.442 1.00 70.56 115 GLY A CA 1
ATOM 923 C C . GLY A 1 115 ? 10.141 3.272 -34.432 1.00 70.56 115 GLY A C 1
ATOM 924 O O . GLY A 1 115 ? 9.150 2.568 -34.592 1.00 70.56 115 GLY A O 1
ATOM 925 N N . SER A 1 116 ? 11.363 2.756 -34.247 1.00 73.62 116 SER A N 1
ATOM 926 C CA . SER A 1 116 ? 11.590 1.311 -34.095 1.00 73.62 116 SER A CA 1
ATOM 927 C C . SER A 1 116 ? 10.962 0.812 -32.790 1.00 73.62 116 SER A C 1
ATOM 929 O O . SER A 1 116 ? 11.198 1.435 -31.748 1.00 73.62 116 SER A O 1
ATOM 931 N N . PRO A 1 117 ? 10.270 -0.342 -32.806 1.00 75.56 117 PRO A N 1
ATOM 932 C CA . PRO A 1 117 ? 9.774 -0.976 -31.596 1.00 75.56 117 PRO A CA 1
ATOM 933 C C . PRO A 1 117 ? 10.895 -1.185 -30.565 1.00 75.56 117 PRO A C 1
ATOM 935 O O . PRO A 1 117 ? 12.042 -1.475 -30.946 1.00 75.56 117 PRO A O 1
ATOM 938 N N . PRO A 1 118 ? 10.602 -1.029 -29.263 1.00 80.38 118 PRO A N 1
ATOM 939 C CA . PRO A 1 118 ? 11.575 -1.279 -28.212 1.00 80.38 118 PRO A CA 1
ATOM 940 C C . PRO A 1 118 ? 11.992 -2.755 -28.214 1.00 80.38 118 PRO A C 1
ATOM 942 O O . PRO A 1 118 ? 11.160 -3.653 -28.202 1.00 80.38 118 PRO A O 1
ATOM 945 N N . ARG A 1 119 ? 13.307 -3.007 -28.209 1.00 86.50 119 ARG A N 1
ATOM 946 C CA . ARG A 1 119 ? 13.877 -4.370 -28.158 1.00 86.50 119 ARG A CA 1
ATOM 947 C C . ARG A 1 119 ? 13.920 -4.968 -26.750 1.00 86.50 119 ARG A C 1
ATOM 949 O O . ARG A 1 119 ? 14.170 -6.156 -26.603 1.00 86.50 119 ARG A O 1
ATOM 956 N N . ILE A 1 120 ? 13.783 -4.131 -25.725 1.00 88.81 120 ILE A N 1
ATOM 957 C CA . ILE A 1 120 ? 13.871 -4.513 -24.314 1.00 88.81 120 ILE A CA 1
ATOM 958 C C . ILE A 1 120 ? 12.521 -4.190 -23.684 1.00 88.81 120 ILE A C 1
ATOM 960 O O . ILE A 1 120 ? 12.010 -3.087 -23.893 1.00 88.81 120 ILE A O 1
ATOM 964 N N . SER A 1 121 ? 11.978 -5.134 -22.914 1.00 90.00 121 SER A N 1
ATOM 965 C CA . SER A 1 121 ? 10.756 -4.918 -22.139 1.00 90.00 121 SER A CA 1
ATOM 966 C C . SER A 1 121 ? 10.908 -3.704 -21.221 1.00 90.00 121 SER A C 1
ATOM 968 O O . SER A 1 121 ? 11.918 -3.546 -20.529 1.00 90.00 121 SER A O 1
ATOM 970 N N . ARG A 1 122 ? 9.894 -2.834 -21.218 1.00 90.50 122 ARG A N 1
ATOM 971 C CA . ARG A 1 122 ? 9.892 -1.622 -20.393 1.00 90.50 122 ARG A CA 1
ATOM 972 C C . ARG A 1 122 ? 9.840 -1.958 -18.910 1.00 90.50 122 ARG A C 1
ATOM 974 O O . ARG A 1 122 ? 10.562 -1.330 -18.144 1.00 90.50 122 ARG A O 1
ATOM 981 N N . ARG A 1 123 ? 9.105 -3.008 -18.542 1.00 92.06 123 ARG A N 1
ATOM 982 C CA . ARG A 1 123 ? 9.074 -3.539 -17.179 1.00 92.06 123 ARG A CA 1
ATOM 983 C C . ARG A 1 123 ? 10.470 -3.837 -16.649 1.00 92.06 123 ARG A C 1
ATOM 985 O O . ARG A 1 123 ? 10.858 -3.319 -15.614 1.00 92.06 123 ARG A O 1
ATOM 992 N N . VAL A 1 124 ? 11.266 -4.572 -17.423 1.00 91.88 124 VAL A N 1
ATOM 993 C CA . VAL A 1 124 ? 12.632 -4.955 -17.031 1.00 91.88 124 VAL A CA 1
ATOM 994 C C . VAL A 1 124 ? 13.535 -3.727 -16.845 1.00 91.88 124 VAL A C 1
ATOM 996 O O . VAL A 1 124 ? 14.409 -3.718 -15.979 1.00 91.88 124 VAL A O 1
ATOM 999 N N . LEU A 1 125 ? 13.339 -2.672 -17.644 1.00 92.94 125 LEU A N 1
ATOM 1000 C CA . LEU A 1 125 ? 14.058 -1.408 -17.465 1.00 92.94 125 LEU A CA 1
ATOM 1001 C C . LEU A 1 125 ? 13.633 -0.698 -16.173 1.00 92.94 125 LEU A C 1
ATOM 1003 O O . LEU A 1 125 ? 14.500 -0.201 -15.459 1.00 92.94 125 LEU A O 1
ATOM 1007 N N . VAL A 1 126 ? 12.334 -0.674 -15.863 1.00 93.56 126 VAL A N 1
ATOM 1008 C CA . VAL A 1 126 ? 11.795 -0.086 -14.626 1.00 93.56 126 VAL A CA 1
ATOM 1009 C C . VAL A 1 126 ? 12.277 -0.860 -13.400 1.00 93.56 126 VAL A C 1
ATOM 1011 O O . VAL A 1 126 ? 12.791 -0.247 -12.470 1.00 93.56 126 VAL A O 1
ATOM 1014 N N . ASP A 1 127 ? 12.238 -2.190 -13.431 1.00 93.56 127 ASP A N 1
ATOM 1015 C CA . ASP A 1 127 ? 12.745 -3.046 -12.355 1.00 93.56 127 ASP A CA 1
ATOM 1016 C C . ASP A 1 127 ? 14.237 -2.801 -12.083 1.00 93.56 127 ASP A C 1
ATOM 1018 O O . ASP A 1 127 ? 14.659 -2.678 -10.929 1.00 93.56 127 ASP A O 1
ATOM 1022 N N . ALA A 1 128 ? 15.040 -2.653 -13.143 1.00 94.06 128 ALA A N 1
ATOM 1023 C CA . ALA A 1 128 ? 16.454 -2.309 -13.029 1.00 94.06 128 ALA A CA 1
ATOM 1024 C C . ALA A 1 128 ? 16.666 -0.904 -12.431 1.00 94.06 128 ALA A C 1
ATOM 1026 O O . ALA A 1 128 ? 17.570 -0.711 -11.614 1.00 94.06 128 ALA A O 1
ATOM 1027 N N . CYS A 1 129 ? 15.835 0.078 -12.799 1.00 94.56 129 CYS A N 1
ATOM 1028 C CA . CYS A 1 129 ? 15.852 1.412 -12.193 1.00 94.56 129 CYS A CA 1
ATOM 1029 C C . CYS A 1 129 ? 15.499 1.353 -10.701 1.00 94.56 129 CYS A C 1
ATOM 1031 O O . CYS A 1 129 ? 16.246 1.887 -9.880 1.00 94.56 129 CYS A O 1
ATOM 1033 N N . CYS A 1 130 ? 14.410 0.670 -10.337 1.00 93.88 130 CYS A N 1
ATOM 1034 C CA . CYS A 1 130 ? 13.984 0.506 -8.950 1.00 93.88 130 CYS A CA 1
ATOM 1035 C C . CYS A 1 130 ? 15.057 -0.194 -8.113 1.00 93.88 130 CYS A C 1
ATOM 1037 O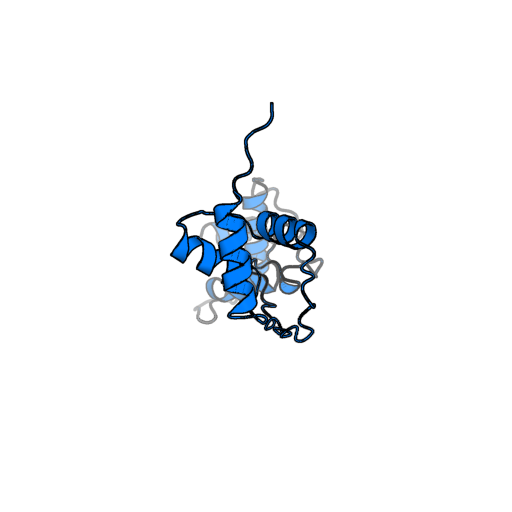 O . CYS A 1 130 ? 15.310 0.217 -6.982 1.00 93.88 130 CYS A O 1
ATOM 1039 N N . TYR A 1 131 ? 15.748 -1.193 -8.671 1.00 94.31 131 TYR A N 1
ATOM 1040 C CA . TYR A 1 131 ? 16.888 -1.828 -8.012 1.00 94.31 131 TYR A CA 1
ATOM 1041 C C . TYR A 1 131 ? 17.989 -0.826 -7.662 1.00 94.31 131 TYR A C 1
ATOM 1043 O O . TYR A 1 131 ? 18.427 -0.769 -6.509 1.00 94.31 131 TYR A O 1
ATOM 1051 N N . VAL A 1 132 ? 18.430 -0.013 -8.625 1.00 95.12 132 VAL A N 1
ATOM 1052 C CA . VAL A 1 132 ? 19.506 0.965 -8.400 1.00 95.12 132 VAL A CA 1
ATOM 1053 C C . VAL A 1 132 ? 19.075 2.029 -7.392 1.00 95.12 132 VAL A C 1
ATOM 1055 O O . VAL A 1 132 ? 19.814 2.306 -6.451 1.00 95.12 132 VAL A O 1
ATOM 1058 N N . VAL A 1 133 ? 17.864 2.573 -7.533 1.00 94.62 133 VAL A N 1
ATOM 1059 C CA . VAL A 1 133 ? 17.329 3.601 -6.627 1.00 94.62 133 VAL A CA 1
ATOM 1060 C C . VAL A 1 133 ? 17.159 3.058 -5.206 1.00 94.62 133 VAL A C 1
ATOM 1062 O O . VAL A 1 133 ? 17.503 3.739 -4.243 1.00 94.62 133 VAL A O 1
ATOM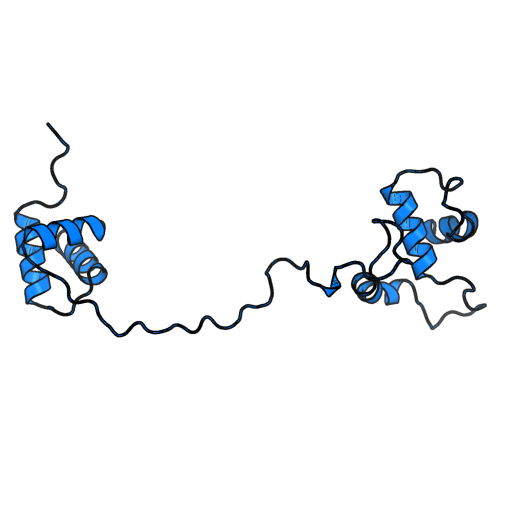 1065 N N . ARG A 1 134 ? 16.681 1.816 -5.051 1.00 94.88 134 ARG A N 1
ATOM 1066 C CA . ARG A 1 134 ? 16.458 1.206 -3.733 1.00 94.88 134 ARG A CA 1
ATOM 1067 C C . ARG A 1 134 ? 17.751 0.796 -3.033 1.00 94.88 134 ARG A C 1
ATOM 1069 O O . ARG A 1 134 ? 17.813 0.888 -1.805 1.00 94.88 134 ARG A O 1
ATOM 1076 N N . SER A 1 135 ? 18.731 0.301 -3.790 1.00 92.94 135 SER A N 1
ATOM 1077 C CA . SER A 1 135 ? 20.021 -0.171 -3.267 1.00 92.94 135 SER A CA 1
ATOM 1078 C C . SER A 1 135 ? 21.053 0.945 -3.086 1.00 92.94 135 SER A C 1
ATOM 1080 O O . SER A 1 135 ? 21.979 0.779 -2.298 1.00 92.94 135 SER A O 1
ATOM 1082 N N . GLY A 1 136 ? 20.925 2.062 -3.812 1.00 92.62 136 GLY A N 1
ATOM 1083 C CA . GLY A 1 136 ? 21.902 3.157 -3.816 1.00 92.62 136 GLY A CA 1
ATOM 1084 C C . GLY A 1 136 ? 23.224 2.819 -4.520 1.00 92.62 136 GLY A C 1
ATOM 1085 O O . GLY A 1 136 ? 24.198 3.559 -4.391 1.00 92.62 136 GLY A O 1
ATOM 1086 N N . GLY A 1 137 ? 23.291 1.696 -5.243 1.00 90.38 137 GLY A N 1
ATOM 1087 C CA . GLY A 1 137 ? 24.497 1.251 -5.939 1.00 90.38 137 GLY A CA 1
ATOM 1088 C C . GLY A 1 137 ? 24.849 2.103 -7.164 1.00 90.38 137 GLY A C 1
ATOM 1089 O O . GLY A 1 137 ? 24.014 2.785 -7.753 1.00 90.38 137 GLY A O 1
ATOM 1090 N N . SER A 1 138 ? 26.107 2.031 -7.608 1.00 93.81 138 SER A N 1
ATOM 1091 C CA . SER A 1 138 ? 26.508 2.640 -8.884 1.00 93.81 138 SER A CA 1
ATOM 1092 C C . SER A 1 138 ? 25.813 1.945 -10.058 1.00 93.81 138 SER A C 1
ATOM 1094 O O . SER A 1 138 ? 25.815 0.719 -10.137 1.00 93.81 138 SER A O 1
ATOM 1096 N N . TRP A 1 139 ? 25.332 2.713 -11.042 1.00 93.75 139 TRP A N 1
ATOM 1097 C CA . TRP A 1 139 ? 24.745 2.192 -12.288 1.00 93.75 139 TRP A CA 1
ATOM 1098 C C . TRP A 1 139 ? 25.634 1.163 -12.999 1.00 93.75 139 TRP A C 1
ATOM 1100 O O . TRP A 1 139 ? 25.138 0.220 -13.608 1.00 93.75 139 TRP A O 1
ATOM 1110 N N . ARG A 1 140 ? 26.962 1.305 -12.907 1.00 94.62 140 ARG A N 1
ATOM 1111 C CA . ARG A 1 140 ? 27.923 0.376 -13.530 1.00 94.62 140 ARG A CA 1
ATOM 1112 C C . ARG A 1 140 ? 28.007 -0.977 -12.816 1.00 94.62 140 ARG A C 1
ATOM 1114 O O . ARG A 1 140 ? 28.534 -1.918 -13.399 1.00 94.62 140 ARG A O 1
ATOM 1121 N N . MET A 1 141 ? 27.507 -1.060 -11.583 1.00 94.38 141 MET A N 1
ATOM 1122 C CA . MET A 1 141 ? 27.430 -2.283 -10.779 1.00 94.38 141 MET A CA 1
ATOM 1123 C C . MET A 1 141 ? 26.078 -2.992 -10.914 1.00 94.38 141 MET A C 1
ATOM 1125 O O . MET A 1 141 ? 25.788 -3.902 -10.142 1.00 94.38 141 MET A O 1
ATOM 1129 N N . LEU A 1 142 ? 25.247 -2.592 -11.882 1.00 93.75 142 LEU A N 1
ATOM 1130 C CA . LEU A 1 142 ? 23.977 -3.257 -12.139 1.00 93.75 142 LEU A CA 1
ATOM 1131 C C . LEU A 1 142 ? 24.199 -4.768 -12.392 1.00 93.75 142 LEU A C 1
ATOM 1133 O O . LEU A 1 142 ? 25.068 -5.124 -13.199 1.00 93.75 142 LEU A O 1
ATOM 1137 N N . PRO A 1 143 ? 23.433 -5.656 -11.729 1.00 92.00 143 PRO A N 1
ATOM 1138 C CA . PRO A 1 143 ? 23.520 -7.097 -11.930 1.00 92.00 143 PRO A CA 1
ATOM 1139 C C . PRO A 1 143 ? 23.411 -7.506 -13.402 1.00 92.00 143 PRO A C 1
ATOM 1141 O O . PR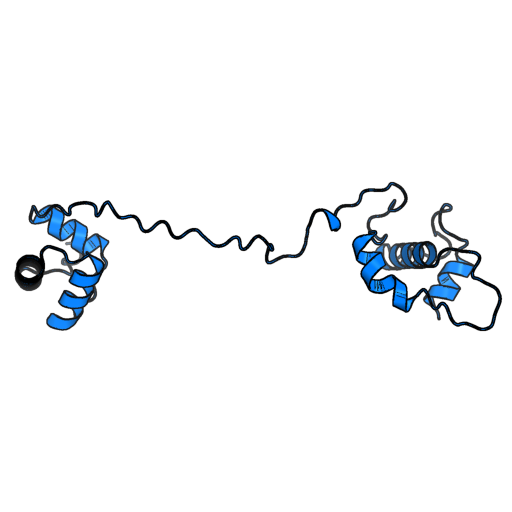O A 1 143 ? 22.635 -6.942 -14.168 1.00 92.00 143 PRO A O 1
ATOM 1144 N N . ARG A 1 144 ? 24.172 -8.533 -13.800 1.00 89.38 144 ARG A N 1
ATOM 1145 C CA . ARG A 1 144 ? 24.320 -8.932 -15.215 1.00 89.38 144 ARG A CA 1
ATOM 1146 C C . ARG A 1 144 ? 23.056 -9.489 -15.873 1.00 89.38 144 ARG A C 1
ATOM 1148 O O . ARG A 1 144 ? 23.019 -9.551 -17.096 1.00 89.38 144 ARG A O 1
ATOM 1155 N N . HIS A 1 145 ? 22.068 -9.925 -15.095 1.00 89.25 145 HIS A N 1
ATOM 1156 C CA . HIS A 1 145 ? 20.789 -10.385 -15.643 1.00 89.25 145 HIS A CA 1
ATOM 1157 C C . HIS A 1 145 ? 19.899 -9.219 -16.094 1.00 89.25 145 HIS A C 1
ATOM 1159 O O . HIS A 1 145 ? 19.000 -9.422 -16.904 1.00 89.25 145 HIS A O 1
ATOM 1165 N N . PHE A 1 146 ? 20.153 -7.999 -15.609 1.00 91.88 146 PHE A N 1
ATOM 1166 C CA . PHE A 1 146 ? 19.480 -6.818 -16.122 1.00 91.88 146 PHE A CA 1
ATOM 1167 C C . PHE A 1 146 ? 20.083 -6.365 -17.461 1.00 91.88 146 PHE A C 1
ATOM 1169 O O . PHE A 1 146 ? 21.238 -6.670 -17.781 1.00 91.88 146 PHE A O 1
ATOM 1176 N N . PRO A 1 147 ? 19.329 -5.581 -18.254 1.00 92.25 147 PRO A N 1
ATOM 1177 C CA . PRO A 1 147 ? 19.846 -4.965 -19.462 1.00 92.25 147 PRO A CA 1
ATOM 1178 C C . PRO A 1 147 ? 21.080 -4.108 -19.180 1.00 92.25 147 PRO A C 1
ATOM 1180 O O . PRO A 1 147 ? 21.265 -3.581 -18.085 1.00 92.25 147 PRO A O 1
ATOM 1183 N N . ARG A 1 148 ? 21.914 -3.905 -20.208 1.00 94.38 148 ARG A N 1
ATOM 1184 C CA . ARG A 1 148 ? 23.132 -3.085 -20.096 1.00 94.38 148 ARG A CA 1
ATOM 1185 C C . ARG A 1 148 ? 22.817 -1.737 -19.446 1.00 94.38 148 ARG A C 1
ATOM 1187 O O . ARG A 1 148 ? 21.899 -1.044 -19.890 1.00 94.38 148 ARG A O 1
ATOM 1194 N N . TRP A 1 149 ? 23.618 -1.348 -18.454 1.00 95.00 149 TRP A N 1
ATOM 1195 C CA . TRP A 1 149 ? 23.355 -0.171 -17.622 1.00 95.00 149 TRP A CA 1
ATOM 1196 C C . TRP A 1 149 ? 23.127 1.118 -18.423 1.00 95.00 149 TRP A C 1
ATOM 1198 O O . TRP A 1 149 ? 22.363 1.967 -17.981 1.00 95.00 149 TRP A O 1
ATOM 1208 N N . GLN A 1 150 ? 23.719 1.269 -19.617 1.00 95.06 150 GLN A N 1
ATOM 1209 C CA . GLN A 1 150 ? 23.483 2.438 -20.472 1.00 95.06 150 GLN A CA 1
ATOM 1210 C C . GLN A 1 150 ? 22.021 2.546 -20.924 1.00 95.06 150 GLN A C 1
ATOM 1212 O O . GLN A 1 150 ? 21.479 3.646 -20.986 1.00 95.06 150 GLN A O 1
ATOM 1217 N N . ASN A 1 151 ? 21.376 1.416 -21.233 1.00 93.44 151 ASN A N 1
ATOM 1218 C CA . ASN A 1 151 ? 19.971 1.387 -21.644 1.00 93.44 151 ASN A CA 1
ATOM 1219 C C . ASN A 1 151 ? 19.052 1.731 -20.471 1.00 93.44 151 ASN A C 1
ATOM 1221 O O . ASN A 1 151 ? 18.117 2.515 -20.636 1.00 93.44 151 ASN A O 1
ATOM 1225 N N . VAL A 1 152 ? 19.354 1.180 -19.295 1.00 94.44 152 VAL A N 1
ATOM 1226 C CA . VAL A 1 152 ? 18.614 1.446 -18.056 1.00 94.44 152 VAL A CA 1
ATOM 1227 C C . VAL A 1 152 ? 18.754 2.917 -17.672 1.00 94.44 152 VAL A C 1
ATOM 1229 O O . VAL A 1 152 ? 17.757 3.622 -17.565 1.00 94.44 152 VAL A O 1
ATOM 1232 N N . TYR A 1 153 ? 19.983 3.430 -17.601 1.00 94.94 153 TYR A N 1
ATOM 1233 C CA . TYR A 1 153 ? 20.248 4.821 -17.238 1.00 94.94 153 TYR A CA 1
ATOM 1234 C C . TYR A 1 153 ? 19.643 5.821 -18.230 1.00 94.94 153 TYR A C 1
ATOM 1236 O O . TYR A 1 153 ? 19.083 6.838 -17.830 1.00 94.94 153 TYR A O 1
ATOM 1244 N N . ARG A 1 154 ? 19.695 5.529 -19.538 1.00 92.56 154 ARG A N 1
ATOM 1245 C CA . ARG A 1 154 ? 19.029 6.362 -20.550 1.00 92.56 154 ARG A CA 1
ATOM 1246 C C . ARG A 1 154 ? 17.515 6.414 -20.343 1.00 92.56 154 ARG A C 1
ATOM 1248 O O . ARG A 1 154 ? 16.917 7.428 -20.674 1.00 92.56 154 ARG A O 1
ATOM 1255 N N . THR A 1 155 ? 16.914 5.336 -19.845 1.00 89.75 155 THR A N 1
ATOM 1256 C CA . THR A 1 155 ? 15.480 5.277 -19.531 1.00 89.75 155 THR A CA 1
ATOM 1257 C C . THR A 1 155 ? 15.176 6.046 -18.251 1.00 89.75 155 THR A C 1
ATOM 1259 O O . THR A 1 155 ? 14.250 6.836 -18.249 1.00 89.75 155 THR A O 1
ATOM 1262 N N . PHE A 1 156 ? 16.003 5.900 -17.213 1.00 92.19 156 PHE A N 1
ATOM 1263 C CA . PHE A 1 156 ? 15.887 6.655 -15.961 1.00 92.19 156 PHE A CA 1
ATOM 1264 C C . PHE A 1 156 ? 16.011 8.176 -16.141 1.00 92.19 156 PHE A C 1
ATOM 1266 O O . PHE A 1 156 ? 15.371 8.940 -15.433 1.00 92.19 156 PHE A O 1
ATOM 1273 N N . ARG A 1 157 ? 16.877 8.621 -17.059 1.00 92.06 157 ARG A N 1
ATOM 1274 C CA . ARG A 1 157 ? 17.134 10.048 -17.308 1.00 92.06 157 ARG A CA 1
ATOM 1275 C C . ARG A 1 157 ? 16.056 10.730 -18.164 1.00 92.06 157 ARG A C 1
ATOM 1277 O O . ARG A 1 157 ? 16.059 11.956 -18.237 1.00 92.06 157 ARG A O 1
ATOM 1284 N N . ARG A 1 158 ? 15.252 9.959 -18.896 1.00 80.31 158 ARG A N 1
ATOM 1285 C CA . ARG A 1 158 ? 14.198 10.496 -19.768 1.00 80.31 158 ARG A CA 1
ATOM 1286 C C . ARG A 1 158 ? 13.035 11.008 -18.943 1.00 80.31 158 ARG A C 1
ATOM 1288 O O . ARG A 1 158 ? 12.496 12.046 -19.372 1.00 80.31 158 ARG A O 1
#

Organism: NCBI:txid347

Radius of gyration: 34.91 Å; chains: 1; bounding box: 71×28×91 Å

pLDDT: mean 82.86, std 12.05, range [47.25, 95.12]